Protein AF-R7TII2-F1 (afdb_monomer)

Sequence (70 aa):
MTRRDGVVQHCRIRSKQEGGLTKYYLIPGLSFDSLYSLVTHYQKLPLRSHNFDQLLKESVPQPQSHENQE

Mean predicted aligned error: 9.9 Å

Organism: Capitella teleta (NCBI:txid283909)

InterPro domains:
  IPR000980 SH2 domain [PF00017] (3-42)
  IPR036860 SH2 domain superfamily [G3DSA:3.30.505.10] (1-69)
  IPR036860 SH2 domain superfamily [SSF55550] (3-68)

Radius of gyration: 14.23 Å; Cα contacts (8 Å, |Δi|>4): 69; chains: 1; bounding box: 36×29×34 Å

Nearest PDB structures (foldseek):
  4fbn-asse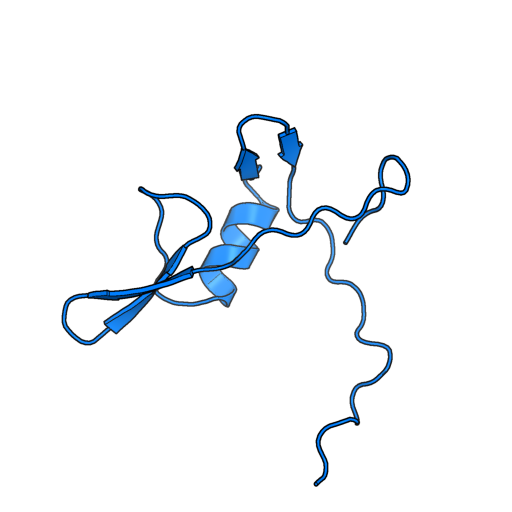mbly1_A  TM=9.181E-01  e=1.710E-05  Homo sapiens
  4ey0-assembly4_D  TM=9.063E-01  e=1.600E-05  Homo sapiens
  3gqi-assembly1_B  TM=8.905E-01  e=3.307E-05  Rattus norvegicus
  7z3j-assembly1_A  TM=8.768E-01  e=6.835E-05  Rattus norvegicus
  8jqi-assembly1_A  TM=8.148E-01  e=2.395E-04  Homo sapiens

Foldseek 3Di:
DDDDPVDDDDFDWDWDQDPNAIWIDRDPPDIDSDPVVVLVVQQVAFDDDPVDTHGDDDDDPDPCPDPPPD

Solvent-accessible surface area (backbone atoms only — not comparable to full-atom values): 4686 Å² total; per-residue (Å²): 100,77,73,66,89,80,58,84,84,84,78,70,77,42,76,46,78,56,97,90,40,64,30,34,28,74,51,93,94,54,73,26,80,38,70,65,59,46,51,59,47,26,48,76,40,60,46,76,53,101,89,48,75,46,54,51,59,69,80,65,79,75,90,70,87,68,89,77,83,125

Structure (mmCIF, N/CA/C/O backbone):
data_AF-R7TII2-F1
#
_entry.id   AF-R7TII2-F1
#
loop_
_atom_site.group_PDB
_atom_site.id
_atom_site.type_symbol
_atom_site.label_atom_id
_atom_site.label_alt_id
_atom_site.label_comp_id
_atom_site.label_asym_id
_atom_site.label_entity_id
_atom_site.label_seq_id
_atom_site.pdbx_PDB_ins_code
_atom_site.Cartn_x
_atom_site.Cartn_y
_atom_site.Cartn_z
_atom_site.occupancy
_atom_site.B_iso_or_equiv
_atom_site.auth_seq_id
_atom_site.auth_comp_id
_atom_site.auth_asym_id
_atom_site.auth_atom_id
_atom_site.pdbx_PDB_model_num
ATOM 1 N N . MET A 1 1 ? -5.448 -3.341 9.368 1.00 50.22 1 MET A N 1
ATOM 2 C CA . MET A 1 1 ? -6.643 -4.076 8.879 1.00 50.22 1 MET A CA 1
ATOM 3 C C . MET A 1 1 ? -7.855 -3.472 9.555 1.00 50.22 1 MET A C 1
ATOM 5 O O . MET A 1 1 ? -8.136 -3.811 10.695 1.00 50.22 1 MET A O 1
ATOM 9 N N . THR A 1 2 ? -8.540 -2.527 8.912 1.00 43.31 2 THR A N 1
ATOM 10 C CA . THR A 1 2 ? -9.766 -1.981 9.506 1.00 43.31 2 THR A CA 1
ATOM 11 C C . THR A 1 2 ? -10.969 -2.769 9.027 1.00 43.31 2 THR A C 1
ATOM 13 O O . THR A 1 2 ? -11.227 -2.875 7.832 1.00 43.31 2 THR A O 1
ATOM 16 N N . ARG A 1 3 ? -11.681 -3.341 9.999 1.00 50.00 3 ARG A N 1
ATOM 17 C CA . ARG A 1 3 ? -12.977 -3.982 9.821 1.00 50.00 3 ARG A CA 1
ATOM 18 C C . ARG A 1 3 ? -14.013 -2.898 9.545 1.00 50.00 3 ARG A C 1
ATOM 20 O O . ARG A 1 3 ? -14.395 -2.163 10.448 1.00 50.00 3 ARG A O 1
ATOM 27 N N . ARG A 1 4 ? -14.460 -2.791 8.300 1.00 47.75 4 ARG A N 1
ATOM 28 C CA . ARG A 1 4 ? -15.811 -2.319 7.991 1.00 47.75 4 ARG A CA 1
ATOM 29 C C . ARG A 1 4 ? -16.557 -3.555 7.484 1.00 47.75 4 ARG A C 1
ATOM 31 O O . ARG A 1 4 ? -15.992 -4.296 6.690 1.00 47.75 4 ARG A O 1
ATOM 38 N N . ASP A 1 5 ? -17.726 -3.831 8.059 1.00 55.12 5 ASP A N 1
ATOM 39 C CA . ASP A 1 5 ? -18.585 -5.011 7.824 1.00 55.12 5 ASP A CA 1
ATOM 40 C C . ASP A 1 5 ? -18.203 -6.362 8.464 1.00 55.12 5 ASP A C 1
ATOM 42 O O . ASP A 1 5 ? -18.882 -7.361 8.264 1.00 55.12 5 ASP A O 1
ATOM 46 N N . GLY A 1 6 ? -17.133 -6.444 9.263 1.00 61.34 6 GLY A N 1
ATOM 47 C CA . GLY A 1 6 ? -16.711 -7.725 9.865 1.00 61.34 6 GLY A CA 1
ATOM 48 C C . GLY A 1 6 ? -16.083 -8.714 8.870 1.00 61.34 6 GLY A C 1
ATOM 49 O O . GLY A 1 6 ? -15.532 -9.733 9.287 1.00 61.34 6 GLY A O 1
ATOM 50 N N . VAL A 1 7 ? -16.065 -8.375 7.580 1.00 68.44 7 VAL A N 1
ATOM 51 C CA . VAL A 1 7 ? -15.405 -9.140 6.523 1.00 68.44 7 VAL A CA 1
ATOM 52 C C . VAL A 1 7 ? -13.942 -8.717 6.418 1.00 68.44 7 VAL A C 1
ATOM 54 O O . VAL A 1 7 ? -13.612 -7.542 6.251 1.00 68.44 7 VAL A O 1
ATOM 57 N N . VAL A 1 8 ? -13.035 -9.686 6.530 1.00 70.06 8 VAL A N 1
ATOM 58 C CA . VAL A 1 8 ? -11.609 -9.467 6.277 1.00 70.06 8 VAL A CA 1
ATOM 59 C C . VAL A 1 8 ? -11.360 -9.639 4.786 1.00 70.06 8 VAL A C 1
ATOM 61 O O . VAL A 1 8 ? -11.577 -10.712 4.228 1.00 70.06 8 VAL A O 1
ATOM 64 N N . GLN A 1 9 ? -10.889 -8.578 4.134 1.00 72.88 9 GLN A N 1
ATOM 65 C CA . GLN A 1 9 ? -10.532 -8.637 2.725 1.00 72.88 9 GLN A CA 1
ATOM 66 C C . GLN A 1 9 ? -9.049 -8.958 2.570 1.00 72.88 9 GLN A C 1
ATOM 68 O O . GLN A 1 9 ? -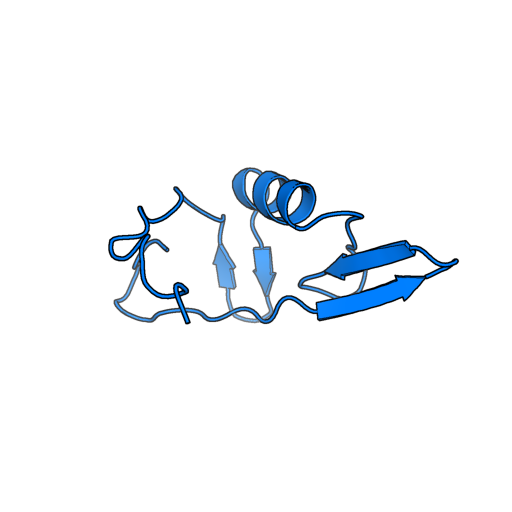8.177 -8.148 2.891 1.00 72.88 9 GLN A O 1
ATOM 73 N N . HIS A 1 10 ? -8.767 -10.154 2.066 1.00 79.62 10 HIS A N 1
ATOM 74 C CA . HIS A 1 10 ? -7.410 -10.583 1.768 1.00 79.62 10 HIS A CA 1
ATOM 75 C C . HIS A 1 10 ? -7.058 -10.197 0.333 1.00 79.62 10 HIS A C 1
ATOM 77 O O . HIS A 1 10 ? -7.698 -10.640 -0.618 1.00 79.62 10 HIS A O 1
ATOM 83 N N . CYS A 1 11 ? -6.020 -9.379 0.174 1.00 80.50 11 CYS A N 1
ATOM 84 C CA . CYS A 1 11 ? -5.436 -9.083 -1.131 1.00 80.50 11 CYS A CA 1
ATOM 85 C C . CYS A 1 11 ? -4.106 -9.829 -1.259 1.00 80.50 11 CYS A C 1
ATOM 87 O O . CYS A 1 11 ? -3.281 -9.787 -0.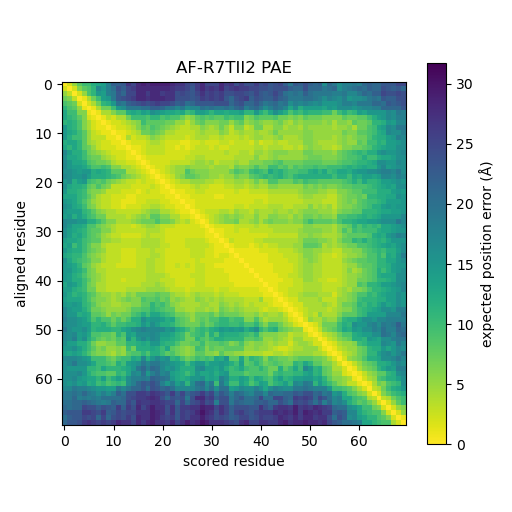346 1.00 80.50 11 CYS A O 1
ATOM 89 N N . ARG A 1 12 ? -3.878 -10.506 -2.389 1.00 84.25 12 ARG A N 1
ATOM 90 C CA . ARG A 1 12 ? -2.624 -11.228 -2.636 1.00 84.25 12 ARG A CA 1
ATOM 91 C C . ARG A 1 12 ? -1.590 -10.290 -3.247 1.00 84.25 12 ARG A C 1
ATOM 93 O O . ARG A 1 12 ? -1.729 -9.905 -4.405 1.00 84.25 12 ARG A O 1
ATOM 100 N N . ILE A 1 13 ? -0.533 -9.985 -2.498 1.00 90.06 13 ILE A N 1
ATOM 101 C CA . ILE A 1 13 ? 0.656 -9.330 -3.052 1.00 90.06 13 ILE A CA 1
ATOM 102 C C . ILE A 1 13 ? 1.375 -10.347 -3.938 1.00 90.06 13 ILE A C 1
ATOM 104 O O . ILE A 1 13 ? 1.713 -11.447 -3.501 1.00 90.06 13 ILE A O 1
ATOM 108 N N . ARG A 1 14 ? 1.569 -9.992 -5.203 1.00 91.50 14 ARG A N 1
ATOM 109 C CA . ARG A 1 14 ? 2.333 -10.773 -6.173 1.00 91.50 14 ARG A CA 1
ATOM 110 C C . ARG A 1 14 ? 3.725 -10.175 -6.300 1.00 91.50 14 ARG A C 1
ATOM 112 O O . ARG A 1 14 ? 3.885 -8.959 -6.224 1.00 91.50 14 ARG A O 1
ATOM 119 N N . SER A 1 15 ? 4.714 -11.026 -6.525 1.00 91.50 15 SER A N 1
ATOM 120 C CA . SE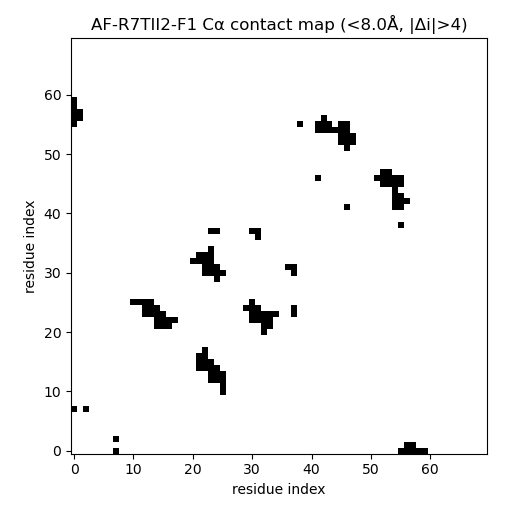R A 1 15 ? 6.061 -10.619 -6.910 1.00 91.50 15 SER A CA 1
ATOM 121 C C . SER A 1 15 ? 6.355 -11.082 -8.337 1.00 91.50 15 SER A C 1
ATOM 123 O O . SER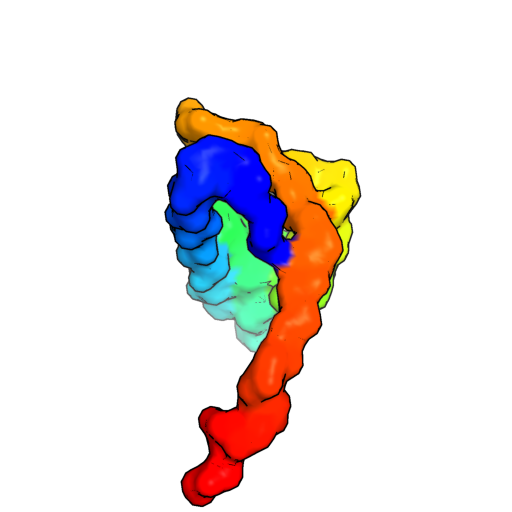 A 1 15 ? 5.833 -12.097 -8.799 1.00 91.50 15 SER A O 1
ATOM 125 N N . LYS A 1 16 ? 7.157 -10.306 -9.063 1.00 90.75 16 LYS A N 1
ATOM 126 C CA . LYS A 1 16 ? 7.738 -10.677 -10.357 1.00 90.75 16 LYS A CA 1
ATOM 127 C C . LYS A 1 16 ? 9.206 -10.275 -10.375 1.00 90.75 16 LYS A C 1
ATOM 129 O O . LYS A 1 16 ? 9.570 -9.277 -9.759 1.00 90.75 16 LYS A O 1
ATOM 134 N N . GLN A 1 17 ? 10.028 -11.028 -11.092 1.00 90.75 17 GLN A N 1
ATOM 135 C CA . GLN A 1 17 ? 11.388 -10.607 -11.410 1.00 90.75 17 GLN A CA 1
ATOM 136 C C . GLN A 1 17 ? 11.367 -9.872 -12.749 1.00 90.75 17 GLN A C 1
ATOM 138 O O . GLN A 1 17 ? 10.886 -10.406 -13.746 1.00 90.75 17 GLN A O 1
ATOM 143 N N . GLU A 1 18 ? 11.851 -8.635 -12.765 1.00 87.19 18 GLU A N 1
ATOM 144 C CA . GLU A 1 18 ? 11.944 -7.803 -13.962 1.00 87.19 18 GLU A CA 1
ATOM 145 C C . GLU A 1 18 ? 13.329 -7.153 -13.982 1.00 87.19 18 GLU A C 1
ATOM 147 O O . GLU A 1 18 ? 13.673 -6.397 -13.076 1.00 87.19 18 GLU A O 1
ATOM 152 N N . GLY A 1 19 ? 14.156 -7.494 -14.976 1.00 84.75 19 GLY A N 1
ATOM 153 C CA . GLY A 1 19 ? 15.510 -6.939 -15.101 1.00 84.75 19 GLY A CA 1
ATOM 154 C C . GLY A 1 19 ? 16.441 -7.254 -13.922 1.00 84.75 19 GLY A C 1
ATOM 155 O O . GLY A 1 19 ? 17.294 -6.441 -13.590 1.00 84.75 19 GLY A O 1
ATOM 156 N N . GLY A 1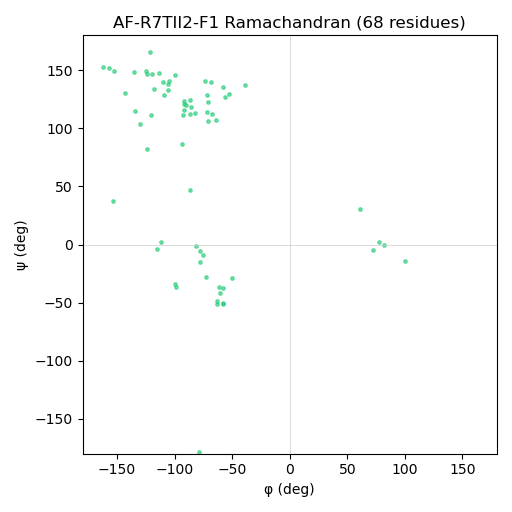 20 ? 16.256 -8.398 -13.253 1.00 87.50 20 GLY A N 1
ATOM 157 C CA . GLY A 1 20 ? 17.039 -8.779 -12.069 1.00 87.50 20 GLY A CA 1
ATOM 158 C C . GLY A 1 20 ? 16.561 -8.151 -10.755 1.00 87.50 20 GLY A C 1
ATOM 159 O O . GLY A 1 20 ? 17.115 -8.456 -9.703 1.00 87.50 20 GLY A O 1
ATOM 160 N N . LEU A 1 21 ? 15.510 -7.324 -10.788 1.00 87.12 21 LEU A N 1
ATOM 161 C CA . LEU A 1 21 ? 14.903 -6.721 -9.604 1.00 87.12 21 LEU A CA 1
ATOM 162 C C . LEU A 1 21 ? 13.571 -7.399 -9.273 1.00 87.12 21 LEU A C 1
ATOM 164 O O . LEU A 1 21 ? 12.751 -7.678 -10.153 1.00 87.12 21 LEU A O 1
ATOM 168 N N . THR A 1 22 ? 13.339 -7.650 -7.985 1.00 90.50 22 THR A N 1
ATOM 169 C CA . THR A 1 22 ? 12.062 -8.178 -7.493 1.00 90.50 22 THR A CA 1
ATOM 170 C C . THR A 1 22 ? 11.074 -7.032 -7.329 1.00 90.50 22 THR A C 1
ATOM 172 O O . THR A 1 22 ? 11.237 -6.187 -6.452 1.00 90.50 22 THR A O 1
ATOM 175 N N . LYS A 1 23 ? 10.019 -7.024 -8.144 1.00 92.44 23 LYS A N 1
ATOM 176 C CA . LYS A 1 23 ? 8.934 -6.044 -8.069 1.00 92.44 23 LYS A CA 1
ATOM 177 C C . LYS A 1 23 ? 7.679 -6.649 -7.460 1.00 92.44 23 LYS A C 1
ATOM 179 O O . LYS A 1 23 ? 7.301 -7.771 -7.790 1.00 92.44 23 LYS A O 1
ATOM 184 N N . TYR A 1 24 ? 6.996 -5.876 -6.628 1.00 91.69 24 TYR A N 1
ATOM 185 C CA . TYR A 1 24 ? 5.782 -6.250 -5.908 1.00 91.69 24 TYR A CA 1
ATOM 186 C C . TYR A 1 24 ? 4.573 -5.500 -6.457 1.00 91.69 24 TYR A C 1
ATOM 188 O O . TYR A 1 24 ? 4.659 -4.311 -6.752 1.00 91.69 24 TYR A O 1
ATOM 196 N N . TYR A 1 25 ? 3.433 -6.169 -6.586 1.00 90.06 25 TYR A N 1
ATOM 197 C CA . TYR A 1 25 ? 2.204 -5.560 -7.086 1.00 90.06 25 TYR A CA 1
ATOM 198 C C . TYR A 1 25 ? 0.959 -6.259 -6.536 1.00 90.06 25 TYR A C 1
ATOM 200 O O . TYR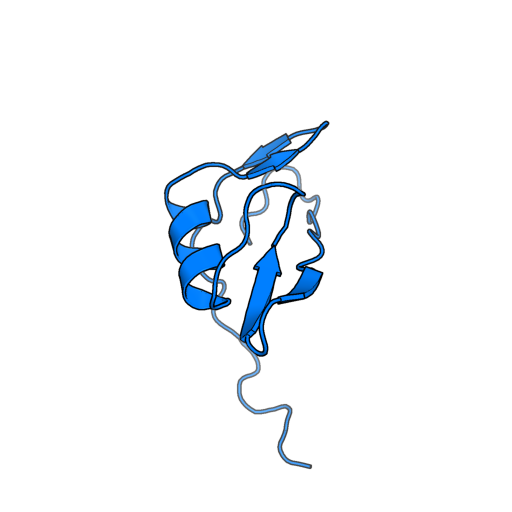 A 1 25 ? 0.967 -7.457 -6.261 1.00 90.06 25 TYR A O 1
ATOM 208 N N . LEU A 1 26 ? -0.126 -5.501 -6.382 1.00 86.88 26 LEU A N 1
ATOM 209 C CA . LEU A 1 26 ? -1.454 -6.023 -6.023 1.00 86.88 26 LEU A CA 1
ATOM 210 C C . LEU A 1 26 ? -2.351 -6.185 -7.255 1.00 86.88 26 LEU A C 1
ATOM 212 O O . LEU A 1 26 ? -3.101 -7.152 -7.359 1.00 86.88 26 LEU A O 1
ATOM 216 N N . ILE A 1 27 ? -2.230 -5.256 -8.205 1.00 85.25 27 ILE A N 1
ATOM 217 C CA . ILE A 1 27 ? -2.972 -5.220 -9.465 1.00 85.25 27 ILE A CA 1
ATOM 218 C C . ILE A 1 27 ? -1.994 -5.170 -10.646 1.00 85.25 27 ILE A C 1
ATOM 220 O O . ILE A 1 27 ? -0.915 -4.581 -10.522 1.00 85.25 27 ILE A O 1
ATOM 224 N N . PRO A 1 28 ? -2.333 -5.780 -11.793 1.00 80.62 28 PRO A N 1
ATOM 225 C CA . PRO A 1 28 ? -1.550 -5.622 -13.012 1.00 80.62 28 PRO A CA 1
ATOM 226 C C . PRO A 1 28 ? -1.474 -4.138 -13.399 1.00 80.62 28 PRO A C 1
ATOM 228 O O . PRO A 1 28 ? -2.481 -3.438 -13.348 1.00 80.62 28 PRO A O 1
ATOM 231 N N . GLY A 1 29 ? -0.289 -3.660 -13.778 1.00 83.25 29 GLY A N 1
ATOM 232 C CA . GLY A 1 29 ? -0.078 -2.274 -14.218 1.00 83.25 29 GLY A CA 1
ATOM 233 C C . GLY A 1 29 ? 0.507 -1.331 -13.164 1.00 83.25 29 GLY A C 1
ATOM 234 O O . GLY A 1 29 ? 1.023 -0.284 -13.540 1.00 83.25 29 GLY A O 1
ATOM 235 N N . LEU A 1 30 ? 0.522 -1.708 -11.878 1.00 86.88 30 LEU A N 1
ATOM 236 C CA . LEU A 1 30 ? 1.189 -0.923 -10.834 1.00 86.88 30 LEU A CA 1
ATOM 237 C C . LEU A 1 30 ? 2.112 -1.798 -9.985 1.00 86.88 30 LEU A C 1
ATOM 239 O O . LEU A 1 30 ? 1.657 -2.547 -9.120 1.00 86.88 30 LEU A O 1
ATOM 243 N N . SER A 1 31 ? 3.415 -1.690 -10.240 1.00 90.69 31 SER A N 1
ATOM 244 C CA . SER A 1 31 ? 4.455 -2.436 -9.531 1.00 90.69 31 SER A CA 1
ATOM 245 C C . SER A 1 31 ? 5.437 -1.522 -8.814 1.00 90.69 31 SER A C 1
ATOM 247 O O . SER A 1 31 ? 5.773 -0.459 -9.324 1.00 90.69 31 SER A O 1
ATOM 249 N N . PHE A 1 32 ? 5.934 -1.990 -7.676 1.00 90.56 32 PHE A N 1
ATOM 250 C CA . PHE A 1 32 ? 6.829 -1.274 -6.776 1.00 90.56 32 PHE A CA 1
ATOM 251 C C . PHE A 1 32 ? 8.097 -2.088 -6.527 1.00 90.56 32 PHE A C 1
ATOM 253 O O . PHE A 1 32 ? 8.039 -3.314 -6.467 1.00 90.56 32 PHE A O 1
ATOM 260 N N . ASP A 1 33 ? 9.223 -1.425 -6.294 1.00 89.69 33 ASP A N 1
ATOM 261 C CA . ASP A 1 33 ? 10.507 -2.084 -6.008 1.00 89.69 33 ASP A CA 1
ATOM 262 C C . ASP A 1 33 ? 10.619 -2.610 -4.565 1.00 89.69 33 ASP A C 1
ATOM 264 O O . ASP A 1 33 ? 11.583 -3.275 -4.198 1.00 89.69 33 ASP A O 1
ATOM 268 N N . SER A 1 34 ? 9.637 -2.325 -3.702 1.00 89.56 34 SER A N 1
ATOM 269 C CA . SER A 1 34 ? 9.615 -2.800 -2.314 1.00 89.56 34 SER A CA 1
ATOM 270 C C . SER A 1 34 ? 8.204 -2.840 -1.734 1.00 89.56 34 SER A C 1
ATOM 272 O O . SER A 1 34 ? 7.354 -2.015 -2.076 1.00 89.56 34 SER A O 1
ATOM 274 N N . LEU A 1 35 ? 7.981 -3.753 -0.780 1.00 88.25 35 LEU A N 1
ATOM 275 C CA . LEU A 1 35 ? 6.726 -3.847 -0.023 1.00 88.25 35 LEU A CA 1
ATOM 276 C C . LEU A 1 35 ? 6.391 -2.545 0.711 1.00 88.25 35 LEU A C 1
ATOM 278 O O . LEU A 1 35 ? 5.231 -2.147 0.735 1.00 88.25 35 LEU A O 1
ATOM 282 N N . TYR A 1 36 ? 7.398 -1.854 1.252 1.00 88.31 36 TYR A N 1
ATOM 283 C CA . TYR A 1 36 ? 7.206 -0.567 1.920 1.00 88.31 36 TYR A CA 1
ATOM 284 C C . TYR A 1 36 ? 6.571 0.471 0.986 1.00 88.31 36 TYR A C 1
ATOM 286 O O . TYR A 1 36 ? 5.539 1.044 1.314 1.00 88.31 36 TYR A O 1
ATOM 294 N N . SER A 1 37 ? 7.134 0.645 -0.217 1.00 88.69 37 SER A N 1
ATOM 295 C CA . SER A 1 37 ? 6.615 1.590 -1.215 1.00 88.69 37 SER A CA 1
ATOM 296 C C . SER A 1 37 ? 5.182 1.246 -1.633 1.00 88.69 37 SER A C 1
ATOM 298 O O . SER A 1 37 ? 4.325 2.129 -1.682 1.00 88.69 37 SER A O 1
ATOM 300 N N . LEU A 1 38 ? 4.896 -0.047 -1.826 1.00 90.06 38 LEU A N 1
ATOM 301 C CA . LEU A 1 38 ? 3.549 -0.543 -2.108 1.00 90.06 38 LEU A CA 1
ATOM 302 C C . LEU A 1 38 ? 2.569 -0.166 -0.988 1.00 90.06 38 LEU A C 1
ATOM 304 O O . LEU A 1 38 ? 1.516 0.409 -1.257 1.00 90.06 38 LEU A O 1
ATOM 308 N N . VAL A 1 39 ? 2.912 -0.461 0.268 1.00 87.31 39 VAL A N 1
ATOM 309 C CA . VAL A 1 39 ? 2.050 -0.175 1.423 1.00 87.31 39 VAL A CA 1
ATOM 310 C C . VAL A 1 39 ? 1.837 1.330 1.582 1.00 87.31 39 V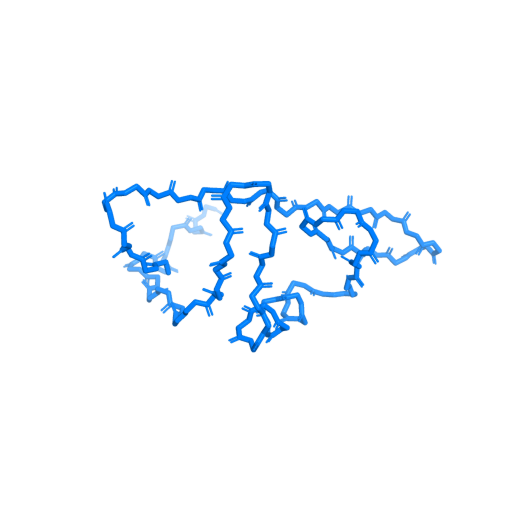AL A C 1
ATOM 312 O O . VAL A 1 39 ? 0.694 1.770 1.673 1.00 87.31 39 VAL A O 1
ATOM 315 N N . THR A 1 40 ? 2.901 2.135 1.554 1.00 86.81 40 THR A N 1
ATOM 316 C CA . THR A 1 40 ? 2.812 3.597 1.689 1.00 86.81 40 THR A CA 1
ATOM 317 C C . THR A 1 40 ? 1.991 4.235 0.570 1.00 86.81 40 THR A C 1
ATOM 319 O O . THR A 1 40 ? 1.252 5.188 0.817 1.00 86.81 40 THR A O 1
ATOM 322 N N . HIS A 1 41 ? 2.078 3.717 -0.657 1.00 88.94 41 HIS A N 1
ATOM 323 C CA . HIS A 1 41 ? 1.255 4.195 -1.764 1.00 88.94 41 HIS A CA 1
ATOM 324 C C . HIS A 1 41 ? -0.231 3.953 -1.489 1.00 88.94 41 HIS A C 1
ATOM 326 O O . HIS A 1 41 ? -1.028 4.890 -1.531 1.00 88.94 41 HIS A O 1
ATOM 332 N N . TYR A 1 42 ? -0.594 2.723 -1.120 1.00 86.25 42 TYR A N 1
ATOM 333 C CA . TYR A 1 42 ? -1.986 2.353 -0.860 1.00 86.25 42 TYR A CA 1
ATOM 334 C C . TYR A 1 42 ? -2.539 2.867 0.484 1.00 86.25 42 TYR A C 1
ATOM 336 O O . TYR A 1 42 ? -3.741 2.783 0.733 1.00 86.25 42 TYR A O 1
ATOM 344 N N . GLN A 1 43 ? -1.690 3.426 1.353 1.00 84.25 43 GLN A N 1
ATOM 345 C CA . GLN A 1 43 ? -2.117 4.222 2.511 1.00 84.25 43 GLN A CA 1
ATOM 346 C C . GLN A 1 43 ? -2.643 5.606 2.111 1.00 84.25 43 GLN A C 1
ATOM 348 O O . GLN A 1 43 ? -3.473 6.173 2.818 1.00 84.25 43 GLN A O 1
ATOM 353 N N . LYS A 1 44 ? -2.163 6.157 0.987 1.00 82.88 44 LYS A N 1
ATOM 354 C CA . LYS A 1 44 ? -2.560 7.479 0.474 1.00 82.88 44 LYS A CA 1
ATOM 355 C C . LYS A 1 44 ? -3.591 7.389 -0.649 1.00 82.88 44 LYS A C 1
ATOM 357 O O . LYS A 1 44 ? -4.434 8.271 -0.772 1.00 82.88 44 LYS A O 1
ATOM 362 N N . LEU A 1 45 ? -3.509 6.343 -1.468 1.00 83.88 45 LEU A N 1
ATOM 363 C CA . LEU A 1 45 ? -4.373 6.108 -2.622 1.00 83.88 45 LEU A CA 1
ATOM 364 C C . LEU A 1 45 ? -5.166 4.814 -2.432 1.00 83.88 45 LEU A C 1
ATOM 366 O O . LEU A 1 45 ? -4.592 3.803 -2.034 1.00 83.88 45 LEU A O 1
ATOM 370 N N . PRO A 1 46 ? -6.480 4.809 -2.688 1.00 81.06 46 PRO A N 1
ATOM 371 C CA . PRO A 1 46 ? -7.276 3.621 -2.451 1.00 81.06 46 PRO A CA 1
ATOM 372 C C . PRO A 1 46 ? -6.910 2.498 -3.420 1.00 81.06 46 PRO A C 1
ATOM 374 O O . PRO A 1 46 ? -6.711 2.709 -4.618 1.00 81.06 46 PRO A O 1
ATOM 377 N N . LEU A 1 47 ? -6.870 1.273 -2.902 1.00 82.06 47 LEU A N 1
ATOM 378 C CA . LEU A 1 47 ? -6.816 0.080 -3.728 1.00 82.06 47 LEU A CA 1
ATOM 379 C C . LEU A 1 47 ? -8.183 -0.114 -4.383 1.00 82.06 47 LEU A C 1
ATOM 381 O O . LEU A 1 47 ? -9.165 -0.396 -3.695 1.00 82.06 47 LEU A O 1
ATOM 385 N N . ARG A 1 48 ? -8.220 0.009 -5.711 1.00 78.75 48 ARG A N 1
ATOM 386 C CA . ARG A 1 48 ? -9.397 -0.272 -6.535 1.00 78.75 48 ARG A CA 1
ATOM 387 C C . ARG A 1 48 ? -9.375 -1.714 -6.999 1.00 78.75 48 ARG A C 1
ATOM 389 O O . ARG A 1 48 ? -8.499 -2.121 -7.757 1.00 78.75 48 ARG A O 1
ATOM 396 N N . SER A 1 49 ? -10.352 -2.484 -6.554 1.00 71.94 49 SER A N 1
ATOM 397 C CA . SER A 1 49 ? -10.674 -3.803 -7.089 1.00 71.94 49 SER A CA 1
ATOM 398 C C . SER A 1 49 ? -12.112 -3.813 -7.588 1.00 71.94 49 SER A C 1
ATOM 400 O O . SER A 1 49 ? -12.890 -2.921 -7.265 1.00 71.94 49 SER A O 1
ATOM 402 N N . HIS A 1 50 ? -12.473 -4.840 -8.362 1.00 68.19 50 HIS A N 1
ATOM 403 C CA . HIS A 1 50 ? -13.794 -4.963 -9.000 1.00 68.19 50 HIS A CA 1
ATOM 404 C C . HIS A 1 50 ? -14.968 -4.751 -8.025 1.00 68.19 50 HIS A C 1
ATOM 406 O O . HIS A 1 50 ? -16.015 -4.258 -8.424 1.00 68.19 50 HIS A O 1
ATOM 412 N N . ASN A 1 51 ? -14.769 -5.074 -6.742 1.00 63.97 51 ASN A N 1
ATOM 413 C CA . ASN A 1 51 ? -15.823 -5.073 -5.731 1.00 63.97 51 ASN A CA 1
ATOM 414 C C . ASN A 1 51 ? -15.619 -4.033 -4.613 1.00 63.97 51 ASN A C 1
ATOM 416 O O . ASN A 1 51 ? -16.456 -3.966 -3.719 1.00 63.97 51 ASN A O 1
ATOM 420 N N . PHE A 1 52 ? -14.509 -3.278 -4.591 1.00 67.44 52 PHE A N 1
ATOM 421 C CA . PHE A 1 52 ? -14.232 -2.330 -3.503 1.00 67.44 52 PHE A CA 1
ATOM 422 C C . PHE A 1 52 ? -13.169 -1.280 -3.857 1.00 67.44 52 PHE A C 1
ATOM 424 O O . PHE A 1 52 ? -12.249 -1.533 -4.635 1.00 67.44 52 PHE A O 1
ATOM 431 N N . ASP A 1 53 ? -13.271 -0.121 -3.208 1.00 71.38 53 ASP A N 1
ATOM 432 C CA . ASP A 1 53 ? -12.254 0.932 -3.166 1.00 71.38 53 ASP A CA 1
ATOM 433 C C . ASP A 1 53 ? -11.884 1.139 -1.686 1.00 71.38 53 ASP A C 1
ATOM 435 O O . ASP A 1 53 ? -12.729 1.515 -0.868 1.00 71.38 53 ASP A O 1
ATOM 439 N N . GLN A 1 54 ? -10.659 0.766 -1.295 1.00 74.19 54 GLN A N 1
ATOM 440 C CA . GLN A 1 54 ? -10.238 0.843 0.108 1.00 74.19 54 GLN A CA 1
ATOM 441 C C . GLN A 1 54 ? -8.775 1.261 0.270 1.00 74.19 54 GLN A C 1
ATOM 443 O O . GLN A 1 54 ? -7.866 0.665 -0.301 1.00 74.19 54 GLN A O 1
ATOM 448 N N . LEU A 1 55 ? -8.549 2.256 1.129 1.00 79.06 55 LEU A N 1
ATOM 449 C CA . LEU A 1 55 ? -7.225 2.648 1.613 1.00 79.06 55 LEU A CA 1
ATOM 450 C C . LEU A 1 55 ? -6.687 1.623 2.620 1.00 79.06 55 LEU A C 1
ATOM 452 O O . LEU A 1 55 ? -7.423 1.159 3.501 1.00 79.06 55 LEU A O 1
ATOM 456 N N . LEU A 1 56 ? -5.388 1.326 2.548 1.00 77.50 56 LEU A N 1
ATOM 457 C CA . LEU A 1 56 ? -4.680 0.680 3.651 1.00 77.50 56 LEU A CA 1
ATOM 458 C C . LEU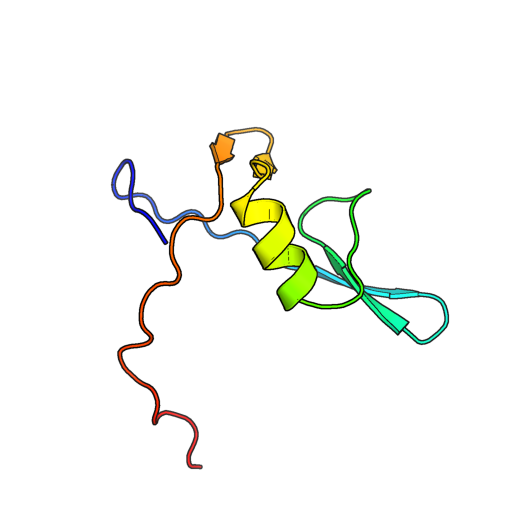 A 1 56 ? -4.707 1.642 4.841 1.00 77.50 56 LEU A C 1
ATOM 460 O O . LEU A 1 56 ? -4.039 2.669 4.843 1.00 77.50 56 LEU A O 1
ATOM 464 N N . LYS A 1 57 ? -5.514 1.328 5.852 1.00 71.50 57 LYS A N 1
ATOM 465 C CA . LYS A 1 57 ? -5.502 2.079 7.113 1.00 71.50 57 LYS A CA 1
ATOM 466 C C . LYS A 1 57 ? -4.327 1.646 7.989 1.00 71.50 57 LYS A C 1
ATOM 468 O O . LYS A 1 57 ? -3.541 0.786 7.591 1.00 71.50 57 LYS A O 1
ATOM 473 N N . GLU A 1 58 ? -4.248 2.242 9.174 1.00 67.12 58 GLU A N 1
ATOM 474 C CA . GLU A 1 58 ? -3.214 1.996 10.176 1.00 67.12 58 GLU A CA 1
ATOM 475 C C . GLU A 1 58 ? -2.801 0.520 10.293 1.00 67.12 58 GLU A C 1
ATOM 477 O O . GLU A 1 58 ? -3.618 -0.419 10.239 1.00 67.12 58 GLU A O 1
ATOM 482 N N . SER A 1 59 ? -1.484 0.345 10.395 1.00 61.50 59 SER A N 1
ATOM 483 C CA . SER A 1 59 ? -0.831 -0.930 10.654 1.00 61.50 59 SER A CA 1
ATOM 484 C C . SER A 1 59 ? -1.463 -1.551 11.894 1.00 61.50 59 SER A C 1
ATOM 486 O O . SER A 1 59 ? -1.588 -0.885 12.919 1.00 61.50 59 SER A O 1
ATOM 488 N N . VAL A 1 60 ? -1.873 -2.820 11.819 1.00 63.38 60 VAL A N 1
ATOM 489 C CA . VAL A 1 60 ? -2.292 -3.514 13.043 1.00 63.38 60 VAL A CA 1
ATOM 490 C C . VAL A 1 60 ? -1.023 -3.783 13.845 1.00 63.38 60 VAL A C 1
ATOM 492 O O . VAL A 1 60 ? -0.082 -4.323 13.255 1.00 63.38 60 VAL A O 1
ATOM 495 N N . PRO A 1 61 ? -0.959 -3.419 15.136 1.00 63.25 61 PRO A N 1
ATOM 496 C CA . PRO A 1 61 ? 0.161 -3.818 15.976 1.00 63.25 61 PRO A CA 1
ATOM 497 C C . PRO A 1 61 ? 0.261 -5.344 15.948 1.00 63.25 61 PRO A C 1
ATOM 499 O O . PRO A 1 61 ? -0.743 -6.016 16.171 1.00 63.25 61 PRO A O 1
ATOM 502 N N . GLN A 1 62 ? 1.435 -5.894 15.622 1.00 63.31 62 GLN A N 1
ATOM 503 C CA . GLN A 1 62 ? 1.667 -7.338 15.692 1.00 63.31 62 GLN A CA 1
ATOM 504 C C . GLN A 1 62 ? 1.637 -7.759 17.171 1.00 63.31 62 GLN A C 1
ATOM 506 O O . GLN A 1 62 ? 2.529 -7.355 17.914 1.00 63.31 62 GLN A O 1
ATOM 511 N N . PRO A 1 63 ? 0.642 -8.544 17.626 1.00 61.06 63 PRO A N 1
ATOM 512 C CA . PRO A 1 63 ? 0.547 -8.938 19.031 1.00 61.06 63 PRO A CA 1
ATOM 513 C C . PRO A 1 63 ? 1.517 -10.077 19.397 1.00 61.06 63 PRO A C 1
ATOM 515 O O . PRO A 1 63 ? 1.775 -10.304 20.573 1.00 61.06 63 PRO A O 1
ATOM 518 N N . GLN A 1 64 ? 2.080 -10.774 18.405 1.00 56.19 64 GLN A N 1
ATOM 519 C CA . GLN A 1 64 ? 3.021 -11.884 18.577 1.00 56.19 64 GLN A CA 1
ATOM 520 C C . GLN A 1 64 ? 4.320 -11.581 17.816 1.00 56.19 64 GLN A C 1
ATOM 522 O O . GLN A 1 64 ? 4.507 -12.016 16.684 1.00 56.19 64 GLN A O 1
ATOM 527 N N . SER A 1 65 ? 5.217 -10.799 18.420 1.00 57.31 65 SER A N 1
ATOM 528 C CA . SER A 1 65 ? 6.519 -10.445 17.820 1.00 57.31 65 SER A CA 1
ATOM 529 C C . SER A 1 65 ? 7.609 -11.521 17.990 1.00 57.31 65 SER A C 1
ATOM 531 O O . SER A 1 65 ? 8.714 -11.323 17.497 1.00 57.31 65 SER A O 1
ATOM 533 N N . HIS A 1 66 ? 7.328 -12.647 18.664 1.00 62.25 66 HIS A N 1
ATOM 534 C CA . HIS A 1 66 ? 8.327 -13.677 19.016 1.00 62.25 66 HIS A CA 1
ATOM 535 C C . HIS A 1 66 ? 8.181 -15.033 18.292 1.00 62.25 66 HIS A C 1
ATOM 537 O O . HIS A 1 66 ? 8.969 -15.937 18.548 1.00 62.25 66 HIS A O 1
ATOM 543 N N . GLU A 1 67 ? 7.231 -15.213 17.370 1.00 50.75 67 GLU A N 1
ATOM 544 C CA . GLU A 1 67 ? 6.952 -16.530 16.756 1.00 50.75 67 GLU A CA 1
ATOM 545 C C . GLU A 1 67 ? 7.838 -16.845 15.527 1.00 50.75 67 GLU A C 1
ATOM 547 O O . GLU A 1 67 ? 7.358 -17.242 14.467 1.00 50.75 67 GLU A O 1
ATOM 552 N N . ASN A 1 68 ? 9.151 -16.617 15.636 1.00 52.38 68 ASN A N 1
ATOM 553 C CA . ASN A 1 68 ? 10.132 -17.177 14.694 1.00 52.38 68 ASN A CA 1
ATOM 554 C C . ASN A 1 68 ? 11.532 -17.347 15.314 1.00 52.38 68 ASN A C 1
ATOM 556 O O . ASN A 1 68 ? 12.542 -17.097 14.662 1.00 52.38 68 ASN A O 1
ATOM 560 N N . GLN A 1 69 ? 11.605 -17.732 16.592 1.00 48.22 69 GLN A N 1
ATOM 561 C CA . GLN A 1 69 ? 12.796 -18.419 17.097 1.00 48.22 69 GLN A CA 1
ATOM 562 C C . GLN A 1 69 ? 12.549 -19.923 16.991 1.00 48.22 69 GLN A C 1
ATOM 564 O O . GLN A 1 69 ? 12.064 -20.539 17.936 1.00 48.22 69 GLN A O 1
ATOM 569 N N . GLU A 1 70 ? 12.861 -20.478 15.826 1.00 45.03 70 GLU A N 1
ATOM 570 C CA . GLU A 1 70 ? 13.239 -21.886 15.679 1.00 45.03 70 GLU A CA 1
ATOM 571 C C . GLU A 1 70 ? 14.689 -21.945 15.194 1.00 45.03 70 GLU A C 1
ATOM 573 O O . GLU A 1 70 ? 15.051 -21.115 14.324 1.00 45.03 70 GLU A O 1
#

Secondary structure (DSSP, 8-state):
---SSS-------EEEEETTEEEEESSTT-EESSHHHHHHHHHHS-EEETTEEE---SPPP-S-TTTT--

pLDDT: mean 75.82, std 14.33, range [43.31, 92.44]